Protein AF-A0A7L2G127-F1 (afdb_monomer_lite)

InterPro domains:
  IPR016156 FAD/NAD-linked reductase, dimerisation domain superfamily [G3DSA:3.30.390.30] (1-97)
  IPR016156 FAD/NAD-linked reductase, dimerisation domain superfamily [SSF55424] (1-97)
  IPR029324 Mitochondrial apoptosis-inducing factor, C-terminal domain [PF14721] (1-97)

Sequence (97 aa):
SDLGPNVGYEAIGLVDSSLPTVGVFAKATAKDTPKSATEQSGTGIRSESETEAEAPEVHISPSFSPAPQVPKQGEDYGKGVIFYLRDKVVVGIVLWN

Radius of gyration: 14.97 Å; chains: 1; bounding box: 38×32×33 Å

Secondary structure (DSSP, 8-state):
-BSSTT-BEEEEE---TTS-EEEEEEPPPTTSSHHHHHHHHS-S-HHHHS-SSPPS-----TT-----PPPPTT----EEEEEEEETTEEEEEEEE-

Foldseek 3Di:
DAPPWAKDKDKDFDDDPVFDKDKDFDADDPCQTLNNLCVVQVDSDPPNSDDPDDDPDDDDDPPDDDPDDDDDPPDDTQWIKMFGDDPNDGRMIMTMD

pLDDT: mean 92.37, std 10.08, range [53.47, 98.81]

Structure (mmCIF, N/CA/C/O backbone):
data_AF-A0A7L2G127-F1
#
_entry.id   AF-A0A7L2G127-F1
#
loop_
_atom_site.group_PDB
_atom_site.id
_atom_site.type_symbol
_atom_site.label_atom_id
_atom_site.label_alt_id
_atom_site.label_comp_id
_atom_site.label_asym_id
_atom_site.label_entity_id
_atom_site.label_seq_id
_atom_site.pdbx_PDB_ins_code
_atom_site.Cartn_x
_atom_site.Cartn_y
_atom_site.Cartn_z
_atom_site.occupancy
_atom_site.B_iso_or_equiv
_atom_site.auth_seq_id
_atom_site.auth_comp_id
_atom_site.auth_asym_id
_atom_site.auth_atom_id
_atom_site.pdbx_PDB_model_num
ATOM 1 N N . SER A 1 1 ? 8.319 -7.440 -2.219 1.00 95.50 1 SER A N 1
ATOM 2 C CA . SER A 1 1 ? 8.123 -8.623 -3.076 1.00 95.50 1 SER A CA 1
ATOM 3 C C . SER A 1 1 ? 7.978 -8.114 -4.481 1.00 95.50 1 SER A C 1
ATOM 5 O O . SER A 1 1 ? 7.012 -7.409 -4.759 1.00 95.50 1 SER A O 1
ATOM 7 N N . ASP A 1 2 ? 8.946 -8.429 -5.332 1.00 97.62 2 ASP A N 1
ATOM 8 C CA . ASP A 1 2 ? 9.049 -7.828 -6.657 1.00 97.62 2 ASP A CA 1
ATOM 9 C C . ASP A 1 2 ? 8.738 -8.913 -7.695 1.00 97.62 2 ASP A C 1
ATOM 11 O O . ASP A 1 2 ? 9.435 -9.925 -7.795 1.00 97.62 2 ASP A O 1
ATOM 15 N N . LEU A 1 3 ? 7.663 -8.723 -8.462 1.00 97.94 3 LEU A N 1
ATOM 16 C CA . LEU A 1 3 ? 7.282 -9.582 -9.584 1.00 97.94 3 LEU A CA 1
ATOM 17 C C . LEU A 1 3 ? 7.964 -9.066 -10.853 1.00 97.94 3 LEU A C 1
ATOM 19 O O . LEU A 1 3 ? 7.342 -8.529 -11.772 1.00 97.94 3 LEU A O 1
ATOM 23 N N . GLY A 1 4 ? 9.288 -9.200 -10.868 1.00 97.56 4 GLY A N 1
ATOM 24 C CA . GLY A 1 4 ? 10.136 -8.587 -11.882 1.00 97.56 4 GLY A CA 1
ATOM 25 C C . GLY A 1 4 ? 10.255 -7.063 -11.715 1.00 97.56 4 GLY A C 1
ATOM 26 O O . GLY A 1 4 ? 9.927 -6.514 -10.666 1.00 97.56 4 GLY A O 1
ATOM 27 N N . PRO A 1 5 ? 10.741 -6.350 -12.746 1.00 97.62 5 PRO A N 1
ATOM 28 C CA . PRO A 1 5 ? 11.146 -4.946 -12.620 1.00 97.62 5 PRO A CA 1
ATOM 29 C C . PRO A 1 5 ? 9.989 -3.940 -12.530 1.00 97.62 5 PRO A C 1
ATOM 31 O O . PRO A 1 5 ? 10.233 -2.774 -12.233 1.00 97.62 5 PRO A O 1
ATOM 34 N N . ASN A 1 6 ? 8.752 -4.360 -12.815 1.00 97.50 6 ASN A N 1
ATOM 35 C CA . ASN A 1 6 ? 7.631 -3.444 -13.060 1.00 97.50 6 ASN A CA 1
ATOM 36 C C . ASN A 1 6 ? 6.540 -3.481 -11.981 1.00 97.50 6 ASN A C 1
ATOM 38 O O . ASN A 1 6 ? 5.674 -2.611 -11.979 1.00 97.50 6 ASN A O 1
ATOM 42 N N . VAL A 1 7 ? 6.543 -4.490 -11.105 1.00 98.31 7 VAL A N 1
ATOM 43 C CA . VAL A 1 7 ? 5.491 -4.681 -10.100 1.00 98.31 7 VAL A CA 1
ATOM 44 C C . VAL A 1 7 ? 6.116 -5.042 -8.757 1.00 98.31 7 VAL A C 1
ATOM 46 O O . VAL A 1 7 ? 6.783 -6.069 -8.651 1.00 98.31 7 VAL A O 1
ATOM 49 N N . GLY A 1 8 ? 5.894 -4.211 -7.744 1.00 98.25 8 GLY A N 1
ATOM 50 C CA . GLY A 1 8 ? 6.396 -4.378 -6.384 1.00 98.25 8 GLY A CA 1
ATOM 51 C C . GLY A 1 8 ? 5.281 -4.305 -5.351 1.00 98.25 8 GLY A C 1
ATOM 52 O O . GLY A 1 8 ? 4.298 -3.586 -5.523 1.00 98.25 8 GLY A O 1
ATOM 53 N N . TYR A 1 9 ? 5.451 -5.059 -4.271 1.00 98.50 9 TYR A N 1
ATOM 54 C CA . TYR A 1 9 ? 4.572 -5.032 -3.107 1.00 98.50 9 TYR A CA 1
ATOM 55 C C . TYR A 1 9 ? 5.379 -4.946 -1.822 1.00 98.50 9 TYR A C 1
ATOM 57 O O . TYR A 1 9 ? 6.348 -5.691 -1.647 1.00 98.50 9 TYR A O 1
ATOM 65 N N . GLU A 1 10 ? 4.917 -4.133 -0.886 1.00 98.38 10 GLU A N 1
ATOM 66 C CA . GLU A 1 10 ? 5.438 -4.064 0.477 1.00 98.38 10 GLU A CA 1
ATOM 67 C C . GLU A 1 10 ? 4.300 -4.245 1.474 1.00 98.38 10 GLU A C 1
ATOM 69 O O . GLU A 1 10 ? 3.142 -3.950 1.178 1.00 98.38 10 GLU A O 1
ATOM 74 N N . ALA A 1 11 ? 4.617 -4.791 2.644 1.00 98.00 11 ALA A N 1
ATOM 75 C CA . ALA A 1 11 ? 3.629 -5.110 3.659 1.00 98.00 11 ALA A CA 1
ATOM 76 C C . ALA A 1 11 ? 4.207 -4.893 5.056 1.00 98.00 11 ALA A C 1
ATOM 78 O O . ALA A 1 11 ? 5.351 -5.261 5.320 1.00 98.00 11 ALA A O 1
ATOM 79 N N . ILE A 1 12 ? 3.389 -4.346 5.953 1.00 98.19 12 ILE A N 1
ATOM 80 C CA . ILE A 1 12 ? 3.729 -4.159 7.364 1.00 98.19 12 ILE A CA 1
ATOM 81 C C . ILE A 1 12 ? 2.491 -4.370 8.243 1.00 98.19 12 ILE A C 1
ATOM 83 O O . ILE A 1 12 ? 1.368 -4.053 7.847 1.00 98.19 12 ILE A O 1
ATOM 87 N N . GLY A 1 13 ? 2.693 -4.906 9.448 1.00 98.25 13 GLY A N 1
ATOM 88 C CA . GLY A 1 13 ? 1.622 -5.173 10.412 1.00 98.25 13 GLY A CA 1
ATOM 89 C C . GLY A 1 13 ? 0.789 -6.423 10.094 1.00 98.25 13 GLY A C 1
ATOM 90 O O . GLY A 1 13 ? 1.264 -7.368 9.464 1.00 98.25 13 GLY A O 1
ATOM 91 N N . LEU A 1 14 ? -0.458 -6.447 10.574 1.00 98.38 14 LEU A N 1
ATOM 92 C CA . LEU A 1 14 ? -1.404 -7.548 10.385 1.00 98.38 14 LEU A CA 1
ATOM 93 C C . LEU A 1 14 ? -2.133 -7.412 9.042 1.00 98.38 14 LEU A C 1
ATOM 95 O O . LEU A 1 14 ? -3.101 -6.66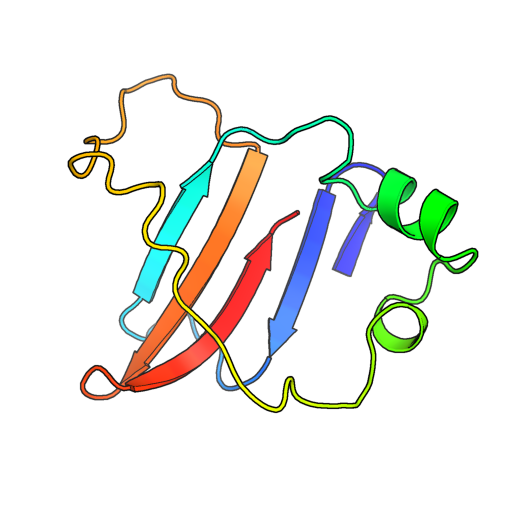2 8.914 1.00 98.38 14 LEU A O 1
ATOM 99 N N . VAL A 1 15 ? -1.670 -8.178 8.058 1.00 98.19 15 VAL A N 1
ATOM 100 C CA . VAL A 1 15 ? -2.195 -8.195 6.689 1.00 98.19 15 VAL A CA 1
ATOM 101 C C . VAL A 1 15 ? -2.946 -9.506 6.456 1.00 98.19 15 VAL A C 1
ATOM 103 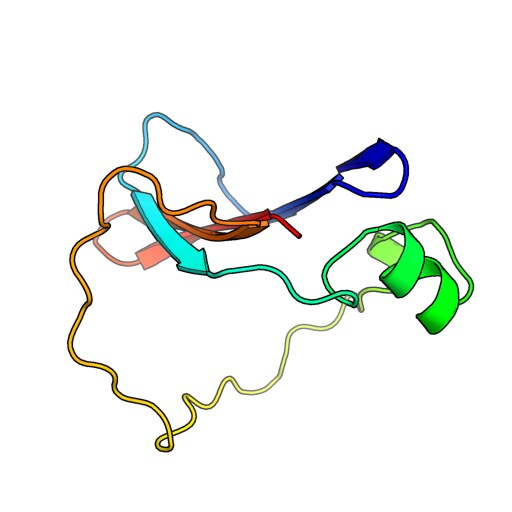O O . VAL A 1 15 ? -2.350 -10.532 6.140 1.00 98.19 15 VAL A O 1
ATOM 106 N N . ASP A 1 16 ? -4.265 -9.473 6.638 1.00 98.25 16 ASP A N 1
ATOM 107 C CA . ASP A 1 16 ? -5.157 -10.623 6.467 1.00 98.25 16 ASP A CA 1
ATOM 108 C C . ASP A 1 16 ? -6.399 -10.193 5.682 1.00 98.25 16 ASP A C 1
ATOM 110 O O . ASP A 1 16 ? -7.150 -9.317 6.110 1.00 98.25 16 ASP A O 1
ATOM 114 N N . SER A 1 17 ? -6.619 -10.819 4.525 1.00 97.56 17 SER A N 1
ATOM 115 C CA . SER A 1 17 ? -7.736 -10.512 3.623 1.00 97.56 17 SER A CA 1
ATOM 116 C C . SER A 1 17 ? -9.130 -10.711 4.236 1.00 97.56 17 SER A C 1
ATOM 118 O O . SER A 1 17 ? -10.107 -10.226 3.673 1.00 97.56 17 SER A O 1
ATOM 120 N N . SER A 1 18 ? -9.240 -11.413 5.369 1.00 98.12 18 SER A N 1
ATOM 121 C CA . SER A 1 18 ? -10.495 -11.555 6.115 1.00 98.12 18 SER A CA 1
ATOM 122 C C . SER A 1 18 ? -10.861 -10.314 6.940 1.00 98.12 18 SER A C 1
ATOM 124 O O . SER A 1 18 ? -12.011 -10.180 7.364 1.00 98.12 18 SER A O 1
ATOM 126 N N . LEU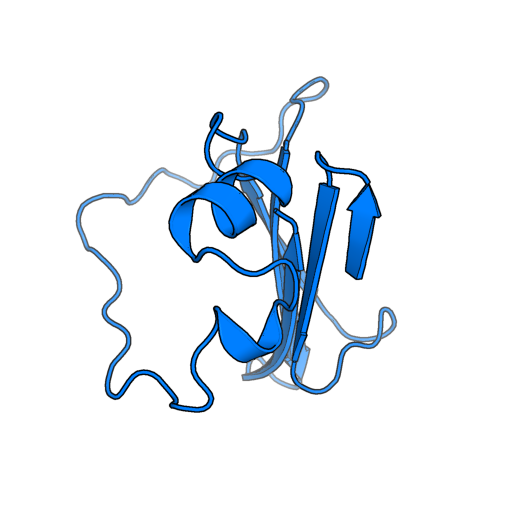 A 1 19 ? -9.916 -9.395 7.169 1.00 98.38 19 LEU A N 1
ATOM 127 C CA . LEU A 1 19 ? -10.171 -8.140 7.871 1.00 98.38 19 LEU A CA 1
ATOM 128 C C . LEU A 1 19 ? -10.874 -7.118 6.962 1.00 98.38 19 LEU A C 1
ATOM 130 O O . LEU A 1 19 ? -10.664 -7.113 5.747 1.00 98.38 19 LEU A O 1
ATOM 134 N N . PRO A 1 20 ? -11.658 -6.185 7.533 1.00 98.56 20 PRO A N 1
ATOM 135 C CA . PRO A 1 20 ? -12.140 -5.025 6.795 1.00 98.56 20 PRO A CA 1
ATOM 136 C C . PRO A 1 20 ? -10.975 -4.222 6.206 1.00 98.56 20 PRO A C 1
ATOM 138 O O . PRO A 1 20 ? -10.009 -3.919 6.910 1.00 98.56 20 PRO A O 1
ATOM 141 N N . THR A 1 21 ? -11.083 -3.842 4.932 1.00 98.38 21 THR A N 1
ATOM 142 C CA . THR A 1 21 ? -10.041 -3.085 4.231 1.00 98.38 21 THR A CA 1
ATOM 143 C C . THR A 1 21 ? -10.577 -1.840 3.539 1.00 98.38 21 THR A C 1
ATOM 145 O O . THR A 1 21 ? -11.742 -1.767 3.147 1.00 98.38 21 THR A O 1
ATOM 148 N N . VAL A 1 22 ? -9.696 -0.854 3.373 1.00 97.25 22 VAL A N 1
ATOM 149 C CA . VAL A 1 22 ? -9.905 0.301 2.494 1.00 97.25 22 VAL A CA 1
ATOM 150 C C . VAL A 1 22 ? -8.730 0.372 1.528 1.00 97.25 22 VAL A C 1
ATOM 152 O O . VAL A 1 22 ? -7.594 0.584 1.948 1.00 97.25 22 VAL A O 1
ATOM 155 N N . GLY A 1 23 ? -9.006 0.180 0.238 1.00 95.44 23 GLY A N 1
ATOM 156 C CA . GLY A 1 23 ? -8.034 0.355 -0.839 1.00 95.44 23 GLY A CA 1
ATOM 157 C C . GLY A 1 23 ? -8.166 1.733 -1.482 1.00 95.44 23 GLY A C 1
ATOM 158 O O . GLY A 1 23 ? -9.273 2.153 -1.824 1.00 95.44 23 GLY A O 1
ATOM 159 N N . VAL A 1 24 ? -7.043 2.425 -1.661 1.00 93.44 24 VAL A N 1
ATOM 160 C CA . VAL A 1 24 ? -6.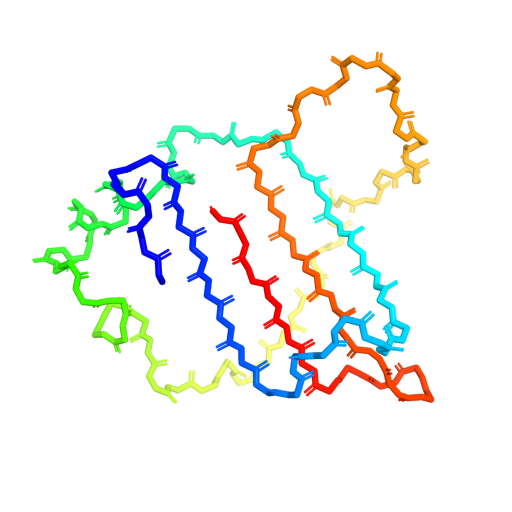961 3.708 -2.367 1.00 93.44 24 VAL A CA 1
ATOM 161 C C . VAL A 1 24 ? -5.951 3.562 -3.496 1.00 93.44 24 VAL A C 1
ATOM 163 O O . VAL A 1 24 ? -4.768 3.324 -3.255 1.00 93.44 24 VAL A O 1
ATOM 166 N N . PHE A 1 25 ? -6.426 3.699 -4.731 1.00 93.06 25 PHE A N 1
ATOM 167 C CA . PHE A 1 25 ? -5.647 3.412 -5.933 1.00 93.06 25 PHE A CA 1
ATOM 168 C C . PHE A 1 25 ? -5.515 4.635 -6.833 1.00 93.06 25 PHE A C 1
ATOM 170 O O . PHE A 1 25 ? -6.359 5.532 -6.831 1.00 93.06 25 PHE A O 1
ATOM 177 N N . ALA A 1 26 ? -4.444 4.651 -7.622 1.00 92.19 26 ALA A N 1
ATOM 178 C CA . ALA A 1 26 ? -4.164 5.701 -8.586 1.00 92.19 26 ALA A CA 1
ATOM 179 C C . ALA A 1 26 ? -3.492 5.134 -9.842 1.00 92.19 26 ALA A C 1
ATOM 181 O O . ALA A 1 26 ? -2.987 4.007 -9.873 1.00 92.19 26 ALA A O 1
ATOM 182 N N . LYS A 1 27 ? -3.458 5.945 -10.901 1.00 93.31 27 LYS A N 1
ATOM 183 C CA . LYS A 1 27 ? -2.595 5.668 -12.051 1.00 93.31 27 LYS A CA 1
ATOM 184 C C . LYS A 1 27 ? -1.134 5.759 -11.611 1.00 93.31 27 LYS A C 1
ATOM 186 O O . LYS A 1 27 ? -0.755 6.706 -10.919 1.00 93.31 27 LYS A O 1
ATOM 191 N N . ALA A 1 28 ? -0.332 4.781 -12.017 1.00 95.75 28 ALA A N 1
ATOM 192 C CA . ALA A 1 28 ? 1.105 4.814 -11.792 1.00 95.75 28 ALA A CA 1
ATOM 193 C C . ALA A 1 28 ? 1.780 5.860 -12.686 1.00 95.75 28 ALA A C 1
ATOM 195 O O . ALA A 1 28 ? 1.334 6.162 -13.795 1.00 95.75 28 ALA A O 1
ATOM 196 N N . THR A 1 29 ? 2.882 6.399 -12.192 1.00 96.56 29 THR A N 1
ATOM 197 C CA . THR A 1 29 ? 3.867 7.161 -12.952 1.00 96.56 29 THR A CA 1
ATOM 198 C C . THR A 1 29 ? 5.032 6.244 -13.318 1.00 96.56 29 THR A C 1
ATOM 200 O O . THR A 1 29 ? 5.155 5.137 -12.802 1.00 96.56 29 THR A O 1
ATOM 203 N N . ALA A 1 30 ? 5.946 6.716 -14.166 1.00 96.38 30 ALA A N 1
ATOM 204 C CA . ALA A 1 30 ? 7.134 5.940 -14.524 1.00 96.38 30 ALA A CA 1
ATOM 205 C C . ALA A 1 30 ? 8.049 5.621 -13.32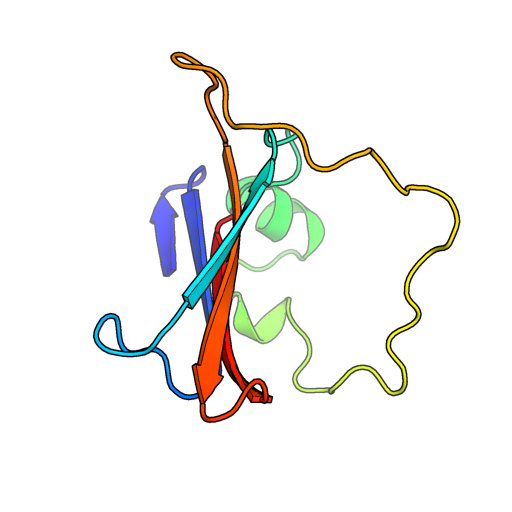3 1.00 96.38 30 ALA A C 1
ATOM 207 O O . ALA A 1 30 ? 8.867 4.718 -13.428 1.00 96.38 30 ALA A O 1
ATOM 208 N N . LYS A 1 31 ? 7.922 6.354 -12.205 1.00 96.94 31 LYS A N 1
ATOM 209 C CA . LYS A 1 31 ? 8.733 6.159 -10.994 1.00 96.94 31 LYS A CA 1
ATOM 210 C C . LYS A 1 31 ? 8.183 5.086 -10.055 1.00 96.94 31 LYS A C 1
ATOM 212 O O . LYS A 1 31 ? 8.924 4.593 -9.215 1.00 96.94 31 LYS A O 1
ATOM 217 N N . ASP A 1 32 ? 6.911 4.734 -10.203 1.00 97.81 32 ASP A N 1
ATOM 218 C CA . ASP A 1 32 ? 6.186 3.818 -9.319 1.00 97.81 32 ASP A CA 1
ATOM 219 C C . ASP A 1 32 ? 6.427 2.364 -9.771 1.00 97.81 32 ASP A C 1
ATOM 221 O O . ASP A 1 32 ? 5.512 1.650 -10.179 1.00 97.81 32 ASP A O 1
ATOM 225 N N . THR A 1 33 ? 7.703 1.963 -9.843 1.00 98.00 33 THR A N 1
ATOM 226 C CA . THR A 1 33 ? 8.116 0.607 -10.230 1.00 98.00 33 THR A CA 1
ATOM 227 C C . THR A 1 33 ? 9.334 0.144 -9.435 1.00 98.00 33 THR A C 1
ATOM 229 O O . THR A 1 33 ? 10.188 0.964 -9.068 1.00 98.00 33 THR A O 1
ATOM 232 N N . PRO A 1 34 ? 9.498 -1.179 -9.245 1.00 98.06 34 PRO A N 1
ATOM 233 C CA . PRO A 1 34 ? 10.682 -1.726 -8.622 1.00 98.06 34 PRO A CA 1
ATOM 234 C C . PRO A 1 34 ? 12.003 -1.264 -9.232 1.00 98.06 34 PRO A C 1
ATOM 236 O O . PRO A 1 34 ? 12.923 -0.892 -8.502 1.00 98.06 34 PRO A O 1
ATOM 239 N N . LYS A 1 35 ? 12.084 -1.259 -10.566 1.00 98.00 35 LYS A N 1
ATOM 240 C CA . LYS A 1 35 ? 13.279 -0.856 -11.304 1.00 98.00 35 LYS A CA 1
ATOM 241 C C . LYS A 1 35 ? 13.677 0.583 -10.995 1.00 98.00 35 LYS A C 1
ATOM 243 O O . LYS A 1 35 ? 14.836 0.822 -10.677 1.00 98.00 35 LYS A O 1
ATOM 248 N N . SER A 1 36 ? 12.732 1.521 -11.058 1.00 97.69 36 SER A N 1
ATOM 249 C CA . SER A 1 36 ? 13.023 2.934 -10.792 1.00 97.69 36 SER A CA 1
ATOM 250 C C . SER A 1 36 ? 13.475 3.173 -9.356 1.00 97.69 36 SER A C 1
ATOM 252 O O . SER A 1 36 ? 14.398 3.952 -9.131 1.00 97.69 36 SER A O 1
ATOM 254 N N . ALA A 1 37 ? 12.885 2.467 -8.392 1.00 96.25 37 ALA A N 1
ATOM 255 C CA . ALA A 1 37 ? 13.325 2.533 -7.004 1.00 96.25 37 ALA A CA 1
ATOM 256 C C . ALA A 1 37 ? 14.765 2.017 -6.826 1.00 96.25 37 ALA A C 1
ATOM 258 O O . ALA A 1 37 ? 15.563 2.679 -6.170 1.00 96.25 37 ALA A O 1
ATOM 259 N N . THR A 1 38 ? 15.133 0.898 -7.463 1.00 97.12 38 THR A N 1
ATOM 260 C CA . THR A 1 38 ? 16.510 0.370 -7.437 1.00 97.12 38 THR A CA 1
ATOM 261 C C . THR A 1 38 ? 17.509 1.294 -8.130 1.00 97.12 38 THR A C 1
ATOM 263 O O . THR A 1 38 ? 18.620 1.472 -7.639 1.00 97.12 38 THR A O 1
ATOM 266 N N . GLU A 1 39 ? 17.131 1.914 -9.250 1.00 97.69 39 GLU A N 1
ATOM 267 C CA . GLU A 1 39 ? 17.968 2.912 -9.929 1.00 97.69 39 GLU A CA 1
ATOM 268 C C . GLU A 1 39 ? 18.208 4.150 -9.051 1.00 97.69 39 GLU A C 1
ATOM 270 O O . GLU A 1 39 ? 19.286 4.738 -9.103 1.00 97.69 39 GLU A O 1
ATOM 275 N N . GLN A 1 40 ? 17.226 4.532 -8.229 1.00 96.88 40 GLN A N 1
ATOM 276 C CA . GLN A 1 40 ? 17.330 5.670 -7.318 1.00 96.88 40 GLN A CA 1
ATOM 277 C C . GLN A 1 40 ? 18.126 5.349 -6.043 1.00 96.88 40 GLN A C 1
ATOM 279 O O . GLN A 1 40 ? 18.899 6.191 -5.590 1.00 96.88 40 GLN A O 1
ATOM 284 N N . SER A 1 41 ? 17.929 4.170 -5.449 1.00 95.75 41 SER A N 1
ATOM 285 C CA . SER A 1 41 ? 18.568 3.777 -4.185 1.00 95.75 41 SER A CA 1
ATOM 286 C C . SER A 1 41 ? 19.946 3.135 -4.367 1.00 95.75 41 SER A C 1
ATOM 288 O O . SER A 1 41 ? 20.756 3.141 -3.444 1.00 95.75 41 SER A O 1
ATOM 290 N N . GLY A 1 42 ? 20.218 2.561 -5.543 1.00 96.75 42 GLY A N 1
ATOM 291 C CA . GLY A 1 42 ? 21.421 1.775 -5.818 1.00 96.75 42 GLY A CA 1
ATOM 292 C C . GLY A 1 42 ? 21.368 0.329 -5.309 1.00 96.75 42 GLY A C 1
ATOM 293 O O . GLY A 1 42 ? 22.348 -0.395 -5.477 1.00 96.75 42 GLY A O 1
ATOM 294 N N . THR A 1 43 ? 20.250 -0.118 -4.722 1.00 95.44 43 THR A N 1
ATOM 295 C CA . THR A 1 43 ? 20.073 -1.491 -4.211 1.00 95.44 43 THR A CA 1
ATOM 296 C C . THR A 1 43 ? 18.728 -2.094 -4.627 1.00 95.44 43 THR A C 1
ATOM 298 O O . THR A 1 43 ? 17.710 -1.413 -4.763 1.00 95.44 43 THR A O 1
ATOM 301 N N . GLY A 1 44 ? 18.727 -3.407 -4.870 1.00 94.06 44 GLY A N 1
ATOM 302 C CA . GLY A 1 44 ? 17.514 -4.198 -5.109 1.00 94.06 44 GLY A CA 1
ATOM 303 C C . GLY A 1 44 ? 16.851 -4.695 -3.822 1.00 94.06 44 GLY A C 1
ATOM 304 O O . GLY A 1 44 ? 15.770 -5.278 -3.873 1.00 94.06 44 GLY A O 1
ATOM 305 N N . ILE A 1 45 ? 17.497 -4.496 -2.671 1.00 95.19 45 ILE A N 1
ATOM 306 C CA . ILE A 1 45 ? 16.985 -4.925 -1.374 1.00 95.19 45 ILE A CA 1
ATOM 307 C C . ILE A 1 45 ? 16.112 -3.808 -0.799 1.00 95.19 45 ILE A C 1
ATOM 309 O O . ILE A 1 45 ? 16.610 -2.791 -0.326 1.00 95.19 45 ILE A O 1
ATOM 313 N N . ARG A 1 46 ? 14.790 -4.010 -0.833 1.00 92.62 46 ARG A N 1
ATOM 314 C CA . ARG A 1 46 ? 13.789 -3.006 -0.418 1.00 92.62 46 ARG A CA 1
ATOM 315 C C . ARG A 1 46 ? 14.003 -2.490 0.997 1.00 92.62 46 ARG A C 1
ATOM 317 O O . ARG A 1 46 ? 13.932 -1.295 1.225 1.00 92.62 46 ARG A O 1
ATOM 324 N N . SER A 1 47 ? 14.325 -3.382 1.927 1.00 92.44 47 SER A N 1
ATOM 325 C CA . SER A 1 47 ? 14.563 -3.029 3.327 1.00 92.44 47 SER A CA 1
ATOM 326 C C . SER A 1 47 ? 15.829 -2.202 3.559 1.00 92.44 47 SER A C 1
ATOM 328 O O . SER A 1 47 ? 15.971 -1.645 4.635 1.00 92.44 47 SER A O 1
ATOM 330 N N . GLU A 1 48 ? 16.764 -2.161 2.603 1.00 93.00 48 GLU A N 1
ATOM 331 C CA . GLU A 1 48 ? 17.947 -1.290 2.677 1.00 93.00 48 GLU A CA 1
ATOM 332 C C . GLU A 1 48 ? 17.673 0.092 2.075 1.00 93.00 48 GLU A C 1
ATOM 334 O O . GLU A 1 48 ? 18.258 1.082 2.509 1.00 93.00 48 GLU A O 1
ATOM 339 N N . SER A 1 49 ? 16.830 0.155 1.036 1.00 90.88 49 SER A N 1
ATOM 340 C CA . SER A 1 49 ? 16.415 1.422 0.428 1.00 90.88 49 SER A CA 1
ATOM 341 C C . SER A 1 49 ? 15.369 2.153 1.262 1.00 90.88 49 SER A C 1
ATOM 343 O O . SER A 1 49 ? 15.394 3.381 1.330 1.00 90.88 49 SER A O 1
ATOM 345 N N . GLU A 1 50 ? 14.467 1.399 1.887 1.00 91.81 50 GLU A N 1
ATOM 346 C CA . GLU A 1 50 ? 13.611 1.896 2.953 1.00 91.81 50 GLU A CA 1
ATOM 347 C C . GLU A 1 50 ? 14.430 2.058 4.235 1.00 91.81 50 GLU A C 1
ATOM 349 O O . GLU A 1 50 ? 15.436 1.385 4.451 1.00 91.81 50 GLU A O 1
ATOM 354 N N . THR A 1 51 ? 14.006 2.974 5.099 1.00 88.19 51 THR A N 1
ATOM 355 C CA . THR A 1 51 ? 14.644 3.167 6.403 1.00 88.19 51 THR A CA 1
ATOM 356 C C . THR A 1 51 ? 13.939 2.332 7.469 1.00 88.19 51 THR A C 1
ATOM 358 O O . THR A 1 51 ? 12.720 2.189 7.452 1.00 88.19 51 THR A O 1
ATOM 361 N N . GLU A 1 52 ? 14.690 1.821 8.447 1.00 90.44 52 GLU A N 1
ATOM 362 C CA . GLU A 1 52 ? 14.111 1.198 9.648 1.00 90.44 52 GLU A CA 1
ATOM 363 C C . GLU A 1 52 ? 13.411 2.226 10.562 1.00 90.44 52 GLU A C 1
ATOM 365 O O . GLU A 1 52 ? 12.723 1.855 11.513 1.00 90.44 52 GLU A O 1
ATOM 370 N N . ALA A 1 53 ? 13.600 3.524 10.302 1.00 93.12 53 ALA A N 1
ATOM 371 C CA . ALA A 1 53 ? 13.013 4.600 11.085 1.00 93.12 53 ALA A CA 1
ATOM 372 C C . ALA A 1 53 ? 11.548 4.867 10.709 1.00 93.12 53 ALA A C 1
ATOM 374 O O . ALA A 1 53 ? 11.198 5.015 9.540 1.00 93.12 53 ALA A O 1
ATOM 375 N N . GLU A 1 54 ? 10.704 5.045 11.721 1.00 93.44 54 GLU A N 1
ATOM 376 C CA . GLU A 1 54 ? 9.362 5.593 11.538 1.00 93.44 54 GLU A CA 1
ATOM 377 C C . GLU A 1 54 ? 9.434 7.109 11.285 1.00 93.44 54 GLU A C 1
ATOM 379 O O . GLU A 1 54 ? 10.253 7.820 11.879 1.00 93.44 54 GLU A O 1
ATOM 384 N N . ALA A 1 55 ? 8.571 7.622 10.405 1.00 92.88 55 ALA A N 1
ATOM 385 C CA . ALA A 1 55 ? 8.448 9.060 10.200 1.00 92.88 55 ALA A CA 1
ATOM 386 C C . ALA A 1 55 ? 7.984 9.738 11.508 1.00 92.88 55 ALA A C 1
ATOM 388 O O . ALA A 1 55 ? 6.976 9.320 12.074 1.00 92.88 55 ALA A O 1
ATOM 389 N N . PRO A 1 56 ? 8.664 10.799 11.988 1.00 91.50 56 PRO A N 1
ATOM 390 C CA . PRO A 1 56 ? 8.348 11.410 13.282 1.00 91.50 56 PRO A CA 1
ATOM 391 C C . PRO A 1 56 ? 6.960 12.061 13.308 1.00 91.50 56 PRO A C 1
ATOM 393 O O . PRO A 1 56 ? 6.316 12.101 14.352 1.00 91.50 56 PRO A O 1
ATOM 396 N N . GLU A 1 57 ? 6.496 12.563 12.162 1.00 92.75 57 GLU A N 1
ATOM 397 C CA . GLU A 1 57 ? 5.155 13.108 11.973 1.00 92.75 57 GLU A CA 1
ATOM 398 C C . GLU A 1 57 ? 4.674 12.833 10.544 1.00 92.75 57 GLU A C 1
ATOM 400 O O . GLU A 1 57 ? 5.455 12.863 9.589 1.00 92.75 57 GLU A O 1
ATOM 405 N N . VAL A 1 58 ? 3.366 12.624 10.389 1.00 90.25 58 VAL A N 1
ATOM 406 C CA . VAL A 1 58 ? 2.703 12.453 9.091 1.00 90.25 58 VAL A CA 1
ATOM 407 C C . VAL A 1 58 ? 1.705 13.593 8.907 1.00 90.25 58 VAL A C 1
ATOM 409 O O . VAL A 1 58 ? 0.658 13.630 9.553 1.00 90.25 58 VAL A O 1
ATOM 412 N N . HIS A 1 59 ? 2.023 14.537 8.019 1.00 89.62 59 HIS A N 1
ATOM 413 C CA . HIS A 1 59 ? 1.155 15.677 7.707 1.00 89.62 59 HIS A CA 1
ATOM 414 C C . HIS A 1 59 ? 0.317 15.395 6.463 1.00 89.62 59 HIS A C 1
ATOM 416 O O . HIS A 1 59 ? 0.850 15.150 5.379 1.00 89.62 59 HIS A O 1
ATOM 422 N N . ILE A 1 60 ? -1.008 15.481 6.591 1.00 87.19 60 ILE A N 1
ATOM 423 C CA . ILE A 1 60 ? -1.907 15.389 5.437 1.00 87.19 60 ILE A CA 1
ATOM 424 C C . ILE A 1 60 ? -1.811 16.706 4.659 1.00 87.19 60 ILE A C 1
ATOM 426 O O . ILE A 1 60 ? -2.209 17.761 5.153 1.00 87.19 60 ILE A O 1
ATOM 430 N N . SER A 1 61 ? -1.275 16.651 3.437 1.00 85.25 61 SER A N 1
ATOM 431 C CA . SER A 1 61 ? -1.152 17.831 2.575 1.00 85.25 61 SER A CA 1
ATOM 432 C C . SER A 1 61 ? -2.539 18.411 2.241 1.00 85.25 61 SER A C 1
ATOM 434 O O . SER A 1 61 ? -3.367 17.696 1.675 1.00 85.25 61 SER A O 1
ATOM 436 N N . PRO A 1 62 ? -2.810 19.703 2.518 1.00 74.75 62 PRO A N 1
ATOM 437 C CA . PRO A 1 62 ? -4.127 20.306 2.284 1.00 74.75 62 PRO A CA 1
ATOM 438 C C . PRO A 1 62 ? -4.426 20.559 0.797 1.00 74.75 62 PRO A C 1
ATOM 440 O O . PRO A 1 62 ? -5.554 20.884 0.435 1.00 74.75 62 PRO A O 1
ATOM 443 N N . SER A 1 63 ? -3.425 20.431 -0.079 1.00 57.38 63 SER A N 1
ATOM 444 C CA . SER A 1 63 ? -3.469 20.849 -1.485 1.00 57.38 63 SER A CA 1
ATOM 445 C C . SER A 1 63 ? -4.220 19.901 -2.426 1.00 57.38 63 SER A C 1
ATOM 447 O O . SER A 1 63 ? -4.268 20.158 -3.629 1.00 57.38 63 SER A O 1
ATOM 449 N N . PHE A 1 64 ? -4.848 18.837 -1.925 1.00 55.41 64 PHE A N 1
ATOM 450 C CA . PHE A 1 64 ? -5.635 17.948 -2.772 1.00 55.41 64 PHE A CA 1
ATOM 451 C C . PHE A 1 64 ? -6.759 17.278 -1.981 1.00 55.41 64 PHE A C 1
ATOM 453 O O . PHE A 1 64 ? -6.573 16.254 -1.335 1.00 55.41 64 PHE A O 1
ATOM 460 N N . SER A 1 65 ? -7.957 17.854 -2.067 1.00 53.47 65 SER A N 1
ATOM 461 C CA . SER A 1 65 ? -9.211 17.167 -1.746 1.00 53.47 65 SER A CA 1
ATOM 462 C C . SER A 1 65 ? -10.008 16.985 -3.037 1.00 53.47 65 SER A C 1
ATOM 464 O O . SER A 1 65 ? -10.926 17.765 -3.300 1.00 53.47 65 SER A O 1
ATOM 466 N N . PRO A 1 66 ? -9.674 16.009 -3.901 1.00 59.03 66 PRO A N 1
ATOM 467 C CA . PRO A 1 66 ? -10.626 15.593 -4.915 1.00 59.03 66 PRO A CA 1
ATOM 468 C C . PRO A 1 66 ? -11.858 15.092 -4.177 1.00 59.03 66 PRO A C 1
ATOM 470 O O . PRO A 1 66 ? -11.739 14.327 -3.217 1.00 59.03 66 PRO A O 1
ATOM 473 N N . ALA A 1 67 ? -13.043 15.480 -4.636 1.00 67.12 67 ALA A N 1
ATOM 474 C CA . ALA A 1 67 ? -14.230 14.720 -4.285 1.00 67.12 67 ALA A CA 1
ATOM 475 C C . ALA A 1 67 ? -13.947 13.229 -4.575 1.00 67.12 67 ALA A C 1
ATOM 477 O O . ALA A 1 67 ? -13.341 12.945 -5.617 1.00 67.12 67 ALA A O 1
ATOM 478 N N . PRO A 1 68 ? -14.338 12.295 -3.684 1.00 65.69 68 PRO A N 1
ATOM 479 C CA . PRO A 1 68 ? -14.163 10.869 -3.918 1.00 65.69 68 PRO A CA 1
ATOM 480 C C . PRO A 1 68 ? -14.668 10.516 -5.316 1.00 65.69 68 PRO A C 1
ATOM 482 O O . PRO A 1 68 ? -15.846 10.705 -5.623 1.00 65.69 68 PRO A O 1
ATOM 485 N N . GLN A 1 69 ? -13.765 10.076 -6.192 1.00 72.56 69 GLN A N 1
ATOM 486 C CA . GLN A 1 69 ? -14.155 9.659 -7.529 1.00 72.56 69 GLN A CA 1
ATOM 487 C C . GLN A 1 69 ? -14.595 8.208 -7.454 1.00 72.56 69 GLN A C 1
ATOM 489 O O . GLN A 1 69 ? -13.855 7.346 -6.986 1.00 72.56 69 GLN A O 1
ATOM 494 N N . VAL A 1 70 ? -15.824 7.950 -7.895 1.00 77.31 70 VAL A N 1
ATOM 495 C CA . VAL A 1 70 ? -16.302 6.581 -8.060 1.00 77.31 70 VAL A CA 1
ATOM 496 C C . VAL A 1 70 ? -15.440 5.926 -9.144 1.00 77.31 70 VAL A C 1
ATOM 498 O O . VAL A 1 70 ? -15.307 6.527 -10.217 1.00 77.31 70 VAL A O 1
ATOM 501 N N . PRO A 1 71 ? -14.865 4.735 -8.893 1.00 77.00 71 PRO A N 1
ATOM 502 C CA . PRO A 1 71 ? -14.097 4.012 -9.896 1.00 77.00 71 PRO A CA 1
ATOM 503 C C . PRO A 1 71 ? -14.899 3.870 -11.185 1.00 77.00 71 PRO A C 1
ATOM 505 O O . PRO A 1 71 ? -16.050 3.420 -11.164 1.00 77.00 71 PRO A O 1
ATOM 508 N N . LYS A 1 72 ? -14.311 4.270 -12.313 1.00 83.19 72 LYS A N 1
ATOM 509 C CA . LYS A 1 72 ? -14.951 4.087 -13.619 1.00 83.19 72 LYS A CA 1
ATOM 510 C C . LYS A 1 72 ? -14.528 2.748 -14.194 1.00 83.19 72 LYS A C 1
ATOM 512 O O . LYS A 1 72 ? -13.366 2.356 -14.121 1.00 83.19 72 LYS A O 1
ATOM 517 N N . GLN A 1 73 ? -15.478 2.045 -14.798 1.00 83.12 73 GLN A N 1
ATOM 518 C CA . GLN A 1 73 ? -15.176 0.805 -15.499 1.00 83.12 73 GLN A CA 1
ATOM 519 C C . GLN A 1 73 ? -14.157 1.077 -16.618 1.00 83.12 73 GLN A C 1
ATOM 521 O O . GLN A 1 73 ? -14.346 1.993 -17.417 1.00 83.12 73 GLN A O 1
ATOM 526 N N . GLY A 1 74 ? -13.083 0.285 -16.661 1.00 83.38 74 GLY A N 1
ATOM 527 C CA . GLY A 1 74 ? -11.978 0.465 -17.609 1.00 83.38 74 GLY A CA 1
ATOM 528 C C . GLY A 1 74 ? -10.881 1.432 -17.147 1.00 83.38 74 GLY A C 1
ATOM 529 O O . GLY A 1 74 ? -10.014 1.773 -17.945 1.00 83.38 74 GLY A O 1
ATOM 530 N N . GLU A 1 75 ? -10.900 1.900 -15.894 1.00 87.12 75 GLU A N 1
ATOM 531 C CA . GLU A 1 75 ? -9.740 2.583 -15.317 1.00 87.12 75 GLU A CA 1
ATOM 532 C C . GLU A 1 75 ? -8.657 1.583 -14.908 1.00 87.12 75 GLU A C 1
ATOM 534 O O . GLU A 1 75 ? -8.834 0.788 -13.987 1.00 87.12 75 GLU A O 1
ATOM 539 N N . ASP A 1 76 ? -7.507 1.684 -15.571 1.00 91.06 76 ASP A N 1
ATOM 540 C CA . ASP A 1 76 ? -6.309 0.939 -15.208 1.00 91.06 76 ASP A CA 1
ATOM 541 C C . ASP A 1 76 ? -5.556 1.680 -14.097 1.00 91.06 76 ASP A C 1
ATOM 543 O O . ASP A 1 76 ? -4.873 2.688 -14.327 1.00 91.06 76 ASP A O 1
ATOM 547 N N . TYR A 1 77 ? -5.699 1.192 -12.868 1.00 94.12 77 TYR A N 1
ATOM 548 C CA . TYR A 1 77 ? -4.837 1.596 -11.763 1.00 94.12 77 TYR A CA 1
ATOM 549 C C . TYR A 1 77 ? -3.496 0.869 -11.859 1.00 94.12 77 TYR A C 1
ATOM 551 O O . TYR A 1 77 ? -3.423 -0.256 -12.348 1.00 94.12 77 TYR A O 1
ATOM 559 N N . GLY A 1 78 ? -2.429 1.521 -11.403 1.00 96.12 78 GLY A N 1
ATOM 560 C CA . GLY A 1 78 ? -1.075 0.960 -11.455 1.00 96.12 78 GLY A CA 1
ATOM 561 C C . GLY A 1 78 ? -0.327 1.005 -10.129 1.00 96.12 78 GLY A C 1
ATOM 562 O O . GLY A 1 78 ? 0.786 0.489 -10.066 1.00 96.12 78 GLY A O 1
ATOM 563 N N . LYS A 1 79 ? -0.914 1.643 -9.109 1.00 97.75 79 LYS A N 1
ATOM 564 C CA . LYS A 1 79 ? -0.382 1.708 -7.751 1.00 97.75 79 LYS A CA 1
ATOM 565 C C . LYS A 1 79 ? -1.476 1.949 -6.719 1.00 97.75 79 LYS A C 1
ATOM 567 O O . LYS A 1 79 ? -2.572 2.409 -7.067 1.00 97.75 79 LYS A O 1
ATOM 572 N N . GLY A 1 80 ? -1.169 1.725 -5.449 1.00 97.06 80 GLY A N 1
ATOM 573 C CA . GLY A 1 80 ? -2.055 2.109 -4.359 1.00 97.06 80 GLY A CA 1
ATOM 574 C C . GLY A 1 80 ? -1.612 1.649 -2.980 1.00 97.06 80 GLY A C 1
ATOM 575 O O . GLY A 1 80 ? -0.592 0.990 -2.802 1.00 97.06 80 GLY A O 1
ATOM 576 N N . VAL A 1 81 ? -2.448 1.992 -2.007 1.00 98.25 81 VAL A N 1
ATOM 577 C CA . VAL A 1 81 ? -2.314 1.596 -0.606 1.00 98.25 81 VAL A CA 1
ATOM 578 C C . VAL A 1 81 ? -3.578 0.873 -0.159 1.00 98.25 81 VAL A C 1
ATOM 580 O O . VAL A 1 81 ? -4.693 1.277 -0.497 1.00 98.25 81 VAL A O 1
ATOM 583 N N . ILE A 1 82 ? -3.410 -0.202 0.605 1.00 98.62 82 ILE A N 1
ATOM 584 C CA . ILE A 1 82 ? -4.502 -0.961 1.214 1.00 98.62 82 ILE A CA 1
ATOM 585 C C . ILE A 1 82 ? -4.314 -0.933 2.726 1.00 98.62 82 ILE A C 1
ATOM 587 O O . ILE A 1 82 ? -3.325 -1.451 3.243 1.00 98.62 82 ILE A O 1
ATOM 591 N N . PHE A 1 83 ? -5.285 -0.356 3.428 1.00 98.62 83 PHE A N 1
ATOM 592 C CA . PHE A 1 83 ? -5.332 -0.324 4.886 1.00 98.62 83 PHE A CA 1
ATOM 593 C C . PHE A 1 83 ? -6.175 -1.483 5.410 1.00 98.62 83 PHE A C 1
ATOM 595 O O . PHE A 1 83 ? -7.325 -1.637 5.001 1.00 98.62 83 PHE A O 1
ATOM 602 N N . TYR A 1 84 ? -5.626 -2.255 6.345 1.00 98.69 84 TYR A N 1
ATOM 603 C CA . TYR A 1 84 ? -6.318 -3.313 7.079 1.00 98.69 84 TYR A CA 1
ATOM 604 C C . TYR A 1 84 ? -6.769 -2.766 8.426 1.00 98.69 84 TYR A C 1
ATOM 606 O O . TYR A 1 84 ? -5.977 -2.149 9.140 1.00 98.69 84 TYR A O 1
ATOM 614 N N . LEU A 1 85 ? -8.043 -2.961 8.766 1.00 98.69 85 LEU A N 1
ATOM 615 C CA . LEU A 1 85 ? -8.693 -2.250 9.862 1.00 98.69 85 LEU A CA 1
ATOM 616 C C . LEU A 1 85 ? -9.188 -3.185 10.968 1.00 98.69 85 LEU A C 1
ATOM 618 O O . LEU A 1 85 ? -9.716 -4.267 10.718 1.00 98.69 85 LEU A O 1
ATOM 622 N N . ARG A 1 86 ? -9.122 -2.691 12.204 1.00 98.25 86 ARG A N 1
ATOM 623 C CA . ARG A 1 86 ? -9.879 -3.191 13.356 1.00 98.25 86 ARG A CA 1
ATOM 624 C C . ARG A 1 86 ? -10.415 -1.986 14.119 1.00 98.25 86 ARG A C 1
ATOM 626 O O . ARG A 1 86 ? -9.642 -1.112 14.483 1.00 98.25 86 ARG A O 1
ATOM 633 N N . ASP A 1 87 ? -11.732 -1.892 14.292 1.00 96.81 87 ASP A N 1
ATOM 634 C CA . ASP A 1 87 ? -12.376 -0.778 15.012 1.00 96.81 87 ASP A CA 1
ATOM 635 C C . ASP A 1 87 ? -11.955 0.621 14.513 1.00 96.81 87 ASP A C 1
ATOM 637 O O . ASP A 1 87 ? -11.760 1.550 15.292 1.00 96.81 87 ASP A O 1
ATOM 641 N N . LYS A 1 88 ? -11.824 0.771 13.183 1.00 95.44 88 LYS A N 1
ATOM 642 C CA . LYS A 1 88 ? -11.337 1.981 12.479 1.00 95.44 88 LYS A CA 1
ATOM 643 C C . LYS A 1 88 ? -9.862 2.336 12.728 1.00 95.44 88 LYS A C 1
ATOM 645 O O . LYS A 1 88 ? -9.408 3.369 12.245 1.00 95.44 88 LYS A O 1
ATOM 650 N N . VAL A 1 89 ? -9.111 1.483 13.417 1.00 98.00 89 VAL A N 1
ATOM 651 C CA . VAL A 1 89 ? -7.658 1.592 13.585 1.00 98.00 89 VAL A CA 1
ATOM 652 C C . VAL A 1 89 ? -6.964 0.770 12.504 1.00 98.00 89 VAL A C 1
ATOM 654 O O . VAL A 1 89 ? -7.352 -0.371 12.246 1.00 98.00 89 VAL A O 1
ATOM 657 N N . VAL A 1 90 ? -5.940 1.345 11.872 1.00 98.44 90 VAL A N 1
ATOM 658 C CA . VAL A 1 90 ? -5.087 0.631 10.914 1.00 98.44 90 VAL A CA 1
ATOM 659 C C . VAL A 1 90 ? -4.184 -0.333 11.677 1.00 98.44 90 VAL A C 1
ATOM 661 O O . VAL A 1 90 ? -3.424 0.084 12.545 1.00 98.44 90 VAL A O 1
ATOM 664 N N . VAL A 1 91 ? -4.273 -1.621 11.355 1.00 98.50 91 VAL A N 1
ATOM 665 C CA . VAL A 1 91 ? -3.453 -2.688 11.956 1.00 98.50 91 VAL A CA 1
ATOM 666 C C . VAL A 1 91 ? -2.439 -3.279 10.982 1.00 98.50 91 VAL A C 1
ATOM 668 O O . VAL A 1 91 ? -1.526 -3.982 11.406 1.00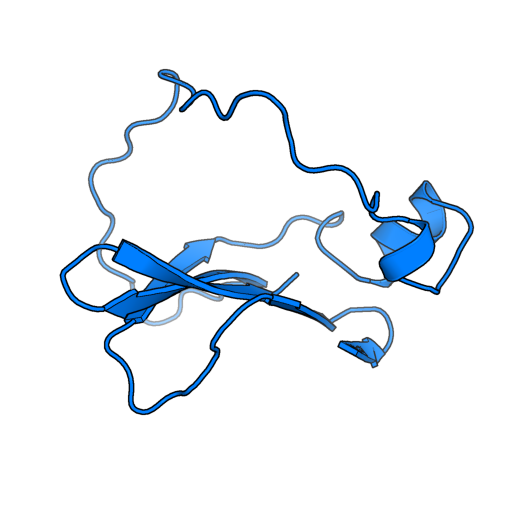 98.50 91 VAL A O 1
ATOM 671 N N . GLY A 1 92 ? -2.585 -2.992 9.690 1.00 98.69 92 GLY A N 1
ATOM 672 C CA . GLY A 1 92 ? -1.659 -3.416 8.653 1.00 98.69 92 GLY A CA 1
ATOM 673 C C . GLY A 1 92 ? -1.828 -2.595 7.384 1.00 98.69 92 GLY A C 1
ATOM 674 O O . GLY A 1 92 ? -2.892 -2.020 7.135 1.00 98.69 92 GLY A O 1
ATOM 675 N N . ILE A 1 93 ? -0.764 -2.532 6.593 1.00 98.75 93 ILE A N 1
ATOM 676 C CA . ILE A 1 93 ? -0.721 -1.803 5.328 1.00 98.75 93 ILE A CA 1
ATOM 677 C C . ILE A 1 93 ? -0.078 -2.695 4.274 1.00 98.75 93 ILE A C 1
ATOM 679 O O . ILE A 1 93 ? 0.929 -3.350 4.543 1.00 98.75 93 ILE A O 1
ATOM 683 N N . VAL A 1 94 ? -0.653 -2.690 3.073 1.00 98.81 94 VAL A N 1
ATOM 684 C CA . VAL A 1 94 ? 0.019 -3.149 1.854 1.00 98.81 94 VAL A CA 1
ATOM 685 C C . VAL A 1 94 ? 0.196 -1.961 0.920 1.00 98.81 94 VAL A C 1
ATOM 687 O O . VAL A 1 94 ? -0.773 -1.257 0.630 1.00 98.81 94 VAL A O 1
ATOM 690 N N . LEU A 1 95 ? 1.421 -1.764 0.441 1.00 98.50 95 LEU A N 1
ATOM 691 C CA . LEU A 1 95 ? 1.746 -0.848 -0.649 1.00 98.50 95 LEU A CA 1
ATOM 692 C C . LEU A 1 95 ? 1.931 -1.665 -1.925 1.00 98.50 95 LEU A C 1
ATOM 694 O O . LEU A 1 95 ? 2.572 -2.717 -1.911 1.00 98.50 95 LEU A O 1
ATOM 698 N N . TRP A 1 96 ? 1.336 -1.200 -3.016 1.00 98.62 96 TRP A N 1
ATOM 699 C CA . TRP A 1 96 ? 1.493 -1.776 -4.344 1.00 98.62 96 TRP A CA 1
ATOM 700 C C . TRP A 1 96 ? 2.012 -0.697 -5.282 1.00 98.62 96 TRP A C 1
ATOM 702 O O . TRP A 1 96 ? 1.263 0.240 -5.572 1.00 98.62 96 TRP A O 1
ATOM 712 N N . ASN A 1 97 ? 3.238 -0.894 -5.785 1.00 97.88 97 ASN A N 1
ATOM 713 C CA . ASN A 1 97 ? 3.996 0.095 -6.562 1.00 97.88 97 ASN A CA 1
ATOM 714 C C . ASN A 1 97 ? 4.063 1.488 -5.903 1.00 97.88 97 ASN A C 1
ATOM 716 O O . ASN A 1 97 ? 4.600 2.399 -6.568 1.00 97.88 97 ASN A O 1
#

Organism: Nyctibius grandis (NCBI:txid48427)